Protein AF-A0A9Q1F7G5-F1 (afdb_monomer_lite)

Sequence (170 aa):
MLFSTINRLLCPIDAPQPTDALNLSSKFLDFFLAKVDSIYQQLLQPASPPLHIHITHRMCLPSFSPVDASRVVELVTKAKASTCPLDSMPTTLYLSDLLHPYTPSRNLRSSDTGLLSIPHTSLRTFGDRAFSAAAPTLWNSLPAEIRNAASLDTFKKALKTYLLTMAYGL

pLDDT: mean 75.71, std 13.25, range [50.5, 94.56]

Structure (mmCIF, N/CA/C/O backbone):
data_AF-A0A9Q1F7G5-F1
#
_entry.id   AF-A0A9Q1F7G5-F1
#
loop_
_atom_site.group_PDB
_atom_site.id
_atom_site.type_symbol
_atom_site.label_atom_id
_atom_site.label_alt_id
_atom_site.label_comp_id
_atom_site.label_asym_id
_atom_site.label_entity_id
_atom_site.label_seq_id
_atom_site.pdbx_PDB_ins_code
_atom_site.Cartn_x
_atom_site.Cartn_y
_atom_site.Cartn_z
_atom_site.occupancy
_atom_site.B_iso_or_equiv
_atom_site.auth_seq_id
_atom_site.auth_comp_id
_atom_site.auth_asym_id
_atom_site.auth_atom_id
_atom_site.pdbx_PDB_model_num
ATOM 1 N N . MET A 1 1 ? 15.118 14.247 29.892 1.00 55.59 1 MET A N 1
ATOM 2 C CA . MET A 1 1 ? 15.148 14.459 28.427 1.00 55.59 1 MET A CA 1
ATOM 3 C C . MET A 1 1 ? 13.890 13.921 27.734 1.00 55.59 1 MET A C 1
ATOM 5 O O . MET A 1 1 ? 13.218 14.698 27.071 1.00 55.59 1 MET A O 1
ATOM 9 N N . LEU A 1 2 ? 13.509 12.643 27.898 1.00 58.31 2 LEU A N 1
ATOM 10 C CA . LEU A 1 2 ? 12.331 12.076 27.206 1.00 58.31 2 LEU A CA 1
ATOM 11 C C . LEU A 1 2 ? 10.985 12.546 27.797 1.00 58.31 2 LEU A C 1
ATOM 13 O O . LEU A 1 2 ? 10.125 13.033 27.071 1.00 58.31 2 LEU A O 1
ATOM 17 N N . PHE A 1 3 ? 10.837 12.500 29.124 1.00 59.78 3 PHE A N 1
ATOM 18 C CA . PHE A 1 3 ? 9.593 12.910 29.791 1.00 59.78 3 PHE A CA 1
ATOM 19 C C . PHE A 1 3 ? 9.295 14.413 29.677 1.00 59.78 3 PHE A C 1
ATOM 21 O O . PHE A 1 3 ? 8.138 14.787 29.529 1.00 59.78 3 PHE A O 1
ATOM 28 N N . SER A 1 4 ? 10.317 15.279 29.643 1.00 53.44 4 SER A N 1
ATOM 29 C CA . SER A 1 4 ? 10.114 16.717 29.395 1.00 53.44 4 SER A CA 1
ATOM 30 C C . SER A 1 4 ? 9.623 16.998 27.974 1.00 53.44 4 SER A C 1
ATOM 32 O O . SER A 1 4 ? 8.877 17.944 27.757 1.00 53.44 4 SER A O 1
ATOM 34 N N . THR A 1 5 ? 10.016 16.161 27.011 1.00 68.25 5 THR A N 1
ATOM 35 C CA . THR A 1 5 ? 9.592 16.273 25.609 1.00 68.25 5 THR A CA 1
ATOM 36 C C . THR A 1 5 ? 8.135 15.846 25.445 1.00 68.25 5 THR A C 1
ATOM 38 O O . THR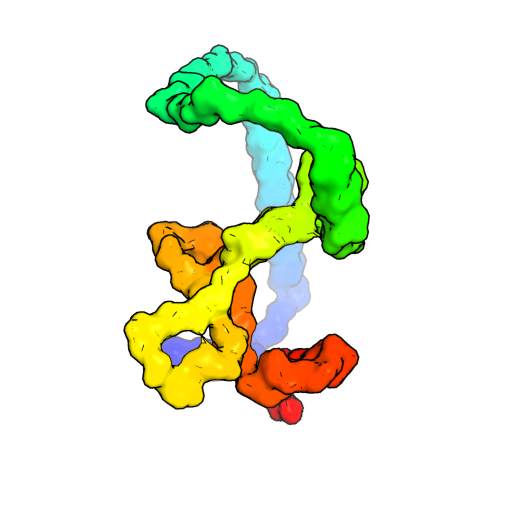 A 1 5 ? 7.367 16.538 24.787 1.00 68.25 5 THR A O 1
ATOM 41 N N . ILE A 1 6 ? 7.734 14.755 26.106 1.00 73.19 6 ILE A N 1
ATOM 42 C CA . ILE A 1 6 ? 6.345 14.272 26.114 1.00 73.19 6 ILE A CA 1
ATOM 43 C C . ILE A 1 6 ? 5.420 15.294 26.793 1.00 73.19 6 ILE A C 1
ATOM 45 O O . ILE A 1 6 ? 4.364 15.613 26.254 1.00 73.19 6 ILE A O 1
ATOM 49 N N . ASN A 1 7 ? 5.850 15.892 27.910 1.00 63.97 7 ASN A N 1
ATOM 50 C CA . ASN A 1 7 ? 5.058 16.916 28.598 1.00 63.97 7 ASN A CA 1
ATOM 51 C C . ASN A 1 7 ? 4.875 18.193 27.747 1.00 63.97 7 ASN A C 1
ATOM 53 O O . ASN A 1 7 ? 3.828 18.827 27.807 1.00 63.97 7 ASN A O 1
ATOM 57 N N . ARG A 1 8 ? 5.854 18.530 26.890 1.00 58.81 8 ARG A N 1
ATOM 58 C CA . ARG A 1 8 ? 5.787 19.661 25.941 1.00 58.81 8 ARG A CA 1
ATOM 59 C C . ARG A 1 8 ? 4.850 19.418 24.751 1.00 58.81 8 ARG A C 1
ATOM 61 O O . ARG A 1 8 ? 4.444 20.370 24.095 1.00 58.81 8 ARG A O 1
ATOM 68 N N . LEU A 1 9 ? 4.570 18.155 24.426 1.00 62.03 9 LEU A N 1
ATOM 69 C CA . LEU A 1 9 ? 3.654 17.774 23.344 1.00 62.03 9 LEU A CA 1
ATOM 70 C C . LEU A 1 9 ? 2.211 17.645 23.839 1.00 62.03 9 LEU A C 1
ATOM 72 O O . LEU A 1 9 ? 1.286 17.943 23.092 1.00 62.03 9 LEU A O 1
ATOM 76 N N . LEU A 1 10 ? 2.031 17.204 25.086 1.00 70.06 10 LEU A N 1
ATOM 77 C CA . LEU A 1 10 ? 0.714 17.020 25.699 1.00 70.06 10 LEU A CA 1
ATOM 78 C C . LEU A 1 10 ? 0.141 18.325 26.276 1.00 70.06 10 LEU A C 1
ATOM 80 O O . LEU A 1 10 ? -1.075 18.488 26.293 1.00 70.06 10 LEU A O 1
ATOM 84 N N . CYS A 1 11 ? 0.997 19.268 26.684 1.00 59.00 11 CYS A N 1
ATOM 85 C CA . CYS A 1 11 ? 0.614 20.625 27.078 1.00 59.00 11 CYS A CA 1
ATOM 86 C C . CYS A 1 11 ? 1.320 21.634 26.156 1.00 59.00 11 CYS A C 1
ATOM 88 O O . CYS A 1 11 ? 2.531 21.826 26.308 1.00 59.00 11 CYS A O 1
ATOM 90 N N . PRO A 1 12 ? 0.618 22.287 25.209 1.00 54.00 12 PRO A N 1
ATOM 91 C CA . PRO A 1 12 ? 1.226 23.318 24.379 1.00 54.00 12 PRO A CA 1
ATOM 92 C C . PRO A 1 12 ? 1.641 24.486 25.278 1.00 54.00 12 PRO A C 1
ATOM 94 O O . PRO A 1 12 ? 0.792 25.180 25.832 1.00 54.00 12 PRO A O 1
ATOM 97 N N . ILE A 1 13 ? 2.948 24.677 25.451 1.00 60.53 13 ILE A N 1
ATOM 98 C CA . ILE A 1 13 ? 3.491 25.916 26.008 1.00 60.53 13 ILE A CA 1
ATOM 99 C C . ILE A 1 13 ? 3.269 26.977 24.937 1.00 60.53 13 ILE A C 1
ATOM 101 O O . ILE A 1 13 ? 3.876 26.875 23.874 1.00 60.53 13 ILE A O 1
ATOM 105 N N . ASP A 1 14 ? 2.361 27.904 25.241 1.00 58.59 14 ASP A N 1
ATOM 106 C CA . ASP A 1 14 ? 2.021 29.133 24.528 1.00 58.59 14 ASP A CA 1
ATOM 107 C C . ASP A 1 14 ? 1.853 28.986 23.008 1.00 58.59 14 ASP A C 1
ATOM 109 O O . ASP A 1 14 ? 2.806 28.828 22.244 1.00 58.59 14 ASP A O 1
ATOM 113 N N . ALA A 1 15 ? 0.607 29.109 22.537 1.00 57.53 15 ALA A N 1
ATOM 114 C CA . ALA A 1 15 ? 0.375 29.405 21.128 1.00 57.53 15 ALA A CA 1
ATOM 115 C C . ALA A 1 15 ? 1.253 30.616 20.748 1.00 57.53 15 ALA A C 1
ATOM 117 O O . ALA A 1 15 ? 1.208 31.615 21.476 1.00 57.53 15 ALA A O 1
ATOM 118 N N . PRO A 1 16 ? 2.067 30.537 19.674 1.00 54.94 16 PRO A N 1
ATOM 119 C CA . PRO A 1 16 ? 2.942 31.635 19.288 1.00 54.94 16 PRO A CA 1
ATOM 120 C C . PRO A 1 16 ? 2.109 32.909 19.198 1.00 54.94 16 PRO A C 1
ATOM 122 O O . PRO A 1 16 ? 1.086 32.942 18.506 1.00 54.94 16 PRO A O 1
ATOM 125 N N . GLN A 1 17 ? 2.513 33.932 19.953 1.00 56.47 17 GLN A N 1
ATOM 126 C CA . GLN A 1 17 ? 1.844 35.226 19.918 1.00 56.47 17 GLN A CA 1
ATOM 127 C C . GLN A 1 17 ? 1.846 35.732 18.462 1.00 56.47 17 GLN A C 1
ATOM 129 O O . GLN A 1 17 ? 2.777 35.420 17.715 1.00 56.47 17 GLN A O 1
ATOM 134 N N . PRO A 1 18 ? 0.837 36.505 18.018 1.00 56.66 18 PRO A N 1
ATOM 135 C CA . PRO A 1 18 ? 0.646 36.895 16.611 1.00 56.66 18 PRO A CA 1
ATOM 136 C C . PRO A 1 18 ? 1.883 37.495 15.911 1.00 56.66 18 PRO A C 1
ATOM 138 O O . PRO A 1 18 ? 1.989 37.466 14.686 1.00 56.66 18 PRO A O 1
ATOM 141 N N . THR A 1 19 ? 2.841 38.005 16.684 1.00 56.41 19 THR A N 1
ATOM 142 C CA . THR A 1 19 ? 4.158 38.484 16.249 1.00 56.41 19 THR A CA 1
ATOM 143 C C . THR A 1 19 ? 5.070 37.401 15.651 1.00 56.41 19 THR A C 1
ATOM 145 O O . THR A 1 19 ? 5.817 37.691 14.715 1.00 56.41 19 THR A O 1
ATOM 148 N N . ASP A 1 20 ? 4.997 36.153 16.116 1.00 61.25 20 ASP A N 1
ATOM 149 C CA . ASP A 1 20 ? 5.873 35.059 15.664 1.00 61.25 20 ASP A CA 1
ATOM 150 C C . ASP A 1 20 ? 5.431 34.466 14.319 1.00 61.25 20 ASP A C 1
ATOM 152 O O . ASP A 1 20 ? 6.263 34.048 13.508 1.00 61.25 20 ASP A O 1
ATOM 156 N N . ALA A 1 21 ? 4.124 34.477 14.039 1.00 61.16 21 ALA A N 1
ATOM 157 C CA . ALA A 1 21 ? 3.569 34.008 12.770 1.00 61.16 21 ALA A CA 1
ATOM 158 C C . ALA A 1 21 ? 4.011 34.894 11.594 1.00 61.16 21 ALA A C 1
ATOM 160 O O . ALA A 1 21 ? 4.356 34.379 10.528 1.00 61.16 21 ALA A O 1
ATOM 161 N N . LEU A 1 22 ? 4.074 36.216 11.805 1.00 64.62 22 LEU A N 1
ATOM 162 C CA . LEU A 1 22 ? 4.565 37.153 10.796 1.00 64.62 22 LEU A CA 1
ATOM 163 C C . LEU A 1 22 ? 6.054 36.905 10.508 1.00 64.62 22 LEU A C 1
ATOM 165 O O . LEU A 1 22 ? 6.440 36.779 9.350 1.00 64.62 22 LEU A O 1
ATOM 169 N N . ASN A 1 23 ? 6.869 36.720 11.553 1.00 75.38 23 ASN A N 1
ATOM 170 C CA . ASN A 1 23 ? 8.298 36.417 11.426 1.00 75.38 23 ASN A CA 1
ATOM 171 C C . ASN 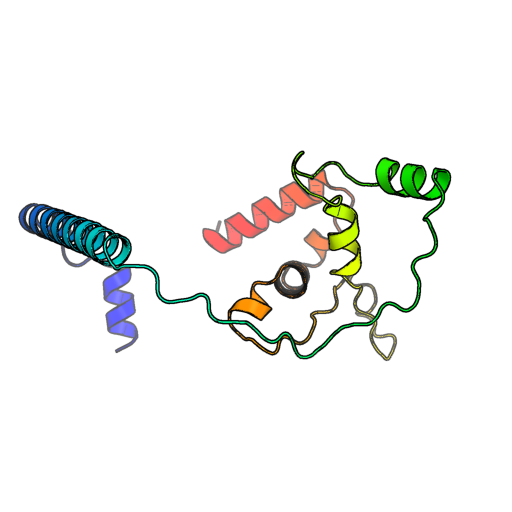A 1 23 ? 8.552 35.096 10.676 1.00 75.38 23 ASN A C 1
ATOM 173 O O . ASN A 1 23 ? 9.445 35.020 9.830 1.00 75.38 23 ASN A O 1
ATOM 177 N N . LEU A 1 24 ? 7.743 34.066 10.947 1.00 74.69 24 LEU A N 1
ATOM 178 C CA . LEU A 1 24 ? 7.816 32.787 10.244 1.00 74.69 24 LEU A CA 1
ATOM 179 C C . LEU A 1 24 ? 7.410 32.924 8.771 1.00 74.69 24 LEU A C 1
ATOM 181 O O . LEU A 1 24 ? 8.077 32.365 7.901 1.00 74.69 24 LEU A O 1
ATOM 185 N N . SER A 1 25 ? 6.356 33.695 8.488 1.00 78.12 25 SER A N 1
ATOM 186 C CA . SER A 1 25 ? 5.901 33.954 7.119 1.00 78.12 25 SER A CA 1
ATOM 187 C C . SER A 1 25 ? 6.946 34.713 6.294 1.00 78.12 25 SER A C 1
ATOM 189 O O . SER A 1 25 ? 7.219 34.326 5.159 1.00 78.12 25 SER A O 1
ATOM 191 N N . SER A 1 26 ? 7.608 35.715 6.885 1.00 82.38 26 SER A N 1
ATOM 192 C CA . SER A 1 26 ? 8.690 36.459 6.236 1.00 82.38 26 SER A CA 1
ATOM 193 C C . SER A 1 26 ? 9.899 35.564 5.969 1.00 82.38 26 SER A C 1
ATOM 195 O O . SER A 1 26 ? 10.383 35.522 4.846 1.00 82.38 26 SER A O 1
ATOM 197 N N . LYS A 1 27 ? 10.319 34.744 6.942 1.00 86.94 27 LYS A N 1
ATOM 198 C CA . LYS A 1 27 ? 11.419 33.780 6.751 1.00 86.94 27 LYS A CA 1
ATOM 199 C C . LYS A 1 27 ? 11.131 32.753 5.657 1.00 86.94 27 LYS A C 1
ATOM 201 O O . LYS A 1 27 ? 12.038 32.369 4.921 1.00 86.94 27 LYS A O 1
ATOM 206 N N . PHE A 1 28 ? 9.887 32.284 5.562 1.00 87.25 28 PHE A N 1
ATOM 207 C CA . PHE A 1 28 ? 9.479 31.374 4.496 1.00 87.25 28 PHE A CA 1
ATOM 208 C C . PHE A 1 28 ? 9.546 32.054 3.124 1.00 87.25 28 PHE A C 1
ATOM 210 O O . PHE A 1 28 ? 10.063 31.461 2.176 1.00 87.25 28 PHE A O 1
ATOM 217 N N . LEU A 1 29 ? 9.067 33.298 3.032 1.00 89.06 29 LEU A N 1
ATOM 218 C CA . LEU A 1 29 ? 9.126 34.089 1.807 1.00 89.06 29 LEU A CA 1
ATOM 219 C C . LEU A 1 29 ? 10.576 34.339 1.371 1.00 89.06 29 LEU A C 1
ATOM 221 O O . LEU A 1 29 ? 10.907 34.078 0.217 1.00 89.06 29 LEU A O 1
ATOM 225 N N . ASP A 1 30 ? 11.450 34.744 2.293 1.00 90.94 30 ASP A N 1
ATOM 226 C CA . ASP A 1 30 ? 12.868 34.991 2.014 1.00 90.94 30 ASP A CA 1
ATOM 227 C C . ASP A 1 30 ? 13.580 33.724 1.524 1.00 90.94 30 ASP A C 1
ATOM 229 O O . ASP A 1 30 ? 14.319 33.753 0.539 1.00 90.94 30 ASP A O 1
ATOM 233 N N . PHE A 1 31 ? 13.313 32.579 2.163 1.00 93.75 31 PHE A N 1
ATOM 234 C CA . PHE A 1 31 ? 13.841 31.289 1.719 1.00 93.75 31 PHE A CA 1
ATOM 235 C C . PHE A 1 31 ? 13.365 30.935 0.306 1.00 93.75 31 PHE A C 1
ATOM 237 O O . PHE A 1 31 ? 14.145 30.443 -0.514 1.00 93.75 31 PHE A O 1
ATOM 244 N N . PHE A 1 32 ? 12.083 31.168 0.017 1.00 93.62 32 PHE A N 1
ATOM 245 C CA . PHE A 1 32 ? 11.507 30.868 -1.285 1.00 93.62 32 PHE A CA 1
ATOM 246 C C . PHE A 1 32 ? 12.122 31.741 -2.383 1.00 93.62 32 PHE A C 1
ATOM 248 O O . PHE A 1 32 ? 12.556 31.207 -3.403 1.00 93.62 32 PHE A O 1
ATOM 255 N N . LEU A 1 33 ? 12.233 33.051 -2.150 1.00 91.62 33 LEU A N 1
ATOM 256 C CA . LEU A 1 33 ? 12.847 33.994 -3.087 1.00 91.62 33 LEU A CA 1
ATOM 257 C C . LEU A 1 33 ? 14.319 33.651 -3.347 1.00 91.62 33 LEU A C 1
ATOM 259 O O . LEU A 1 33 ? 14.712 33.492 -4.500 1.00 91.62 33 LEU A O 1
ATOM 263 N N . ALA A 1 34 ? 15.100 33.399 -2.292 1.00 92.94 34 ALA A N 1
ATOM 264 C CA . ALA A 1 34 ? 16.502 33.000 -2.427 1.00 92.94 34 ALA A CA 1
ATOM 265 C C . ALA A 1 34 ? 16.672 31.705 -3.241 1.00 92.94 34 ALA A C 1
ATOM 267 O O . ALA A 1 34 ? 17.630 31.547 -4.002 1.00 92.94 34 ALA A O 1
ATOM 268 N N . LYS A 1 35 ? 15.733 30.762 -3.108 1.00 91.56 35 LYS A N 1
ATOM 269 C CA . LYS A 1 35 ? 15.762 29.507 -3.862 1.00 91.56 35 LYS A CA 1
ATOM 270 C C . LYS A 1 35 ? 15.398 29.701 -5.333 1.00 91.56 35 LYS A C 1
ATOM 272 O O . LYS A 1 35 ? 16.023 29.072 -6.185 1.00 91.56 35 LYS A O 1
ATOM 277 N N . VAL A 1 36 ? 14.422 30.560 -5.633 1.00 93.38 36 VAL A N 1
ATOM 278 C CA . VAL A 1 36 ? 14.069 30.932 -7.013 1.00 93.38 36 VAL A CA 1
ATOM 279 C C . VAL A 1 36 ? 15.262 31.591 -7.703 1.00 93.38 36 VAL A C 1
ATOM 281 O O . VAL A 1 36 ? 15.639 31.160 -8.793 1.00 93.38 36 VAL A O 1
ATOM 284 N N . ASP A 1 37 ? 15.921 32.539 -7.036 1.00 92.94 37 ASP A N 1
ATOM 285 C CA . ASP A 1 37 ? 17.118 33.196 -7.566 1.00 92.94 37 ASP A CA 1
ATOM 286 C C . ASP A 1 37 ? 18.261 32.203 -7.787 1.00 92.94 37 ASP A C 1
ATOM 288 O O . ASP A 1 37 ? 18.909 32.218 -8.833 1.00 92.94 37 ASP A O 1
ATOM 292 N N . SER A 1 38 ? 18.480 31.275 -6.851 1.00 92.06 38 SER A N 1
ATOM 293 C CA . SER A 1 38 ? 19.502 30.236 -6.999 1.00 92.06 38 SER A CA 1
ATOM 294 C C . SER A 1 38 ? 19.258 29.338 -8.217 1.00 92.06 38 SER A C 1
ATOM 296 O O . SER A 1 38 ? 20.216 28.996 -8.912 1.00 92.06 38 SER A O 1
ATOM 298 N N . ILE A 1 39 ? 18.002 28.971 -8.493 1.00 90.31 39 ILE A N 1
ATOM 299 C CA . ILE A 1 39 ? 17.640 28.182 -9.678 1.00 90.31 39 ILE A CA 1
ATOM 300 C C . ILE A 1 39 ? 17.867 29.009 -10.946 1.00 90.31 39 ILE A C 1
ATOM 302 O O . ILE A 1 39 ? 18.451 28.506 -11.904 1.00 90.31 39 ILE A O 1
ATOM 306 N N . TYR A 1 40 ? 17.467 30.283 -10.947 1.00 90.00 40 TYR A N 1
ATOM 307 C CA . TYR A 1 40 ? 17.673 31.172 -12.090 1.00 90.00 40 TYR A CA 1
ATOM 308 C C . TYR A 1 40 ? 19.165 31.317 -12.427 1.00 90.00 40 TYR A C 1
ATOM 310 O O . TYR A 1 40 ? 19.562 31.165 -13.580 1.00 90.00 40 TYR A O 1
ATOM 318 N N . GLN A 1 41 ? 20.014 31.495 -11.410 1.00 88.69 41 GLN A N 1
ATOM 319 C CA . GLN A 1 41 ? 21.469 31.556 -11.576 1.00 88.69 41 GLN A CA 1
ATOM 320 C C . GLN A 1 41 ? 22.078 30.236 -12.068 1.00 88.69 41 GLN A C 1
ATOM 322 O O . GLN A 1 41 ? 23.042 30.260 -12.828 1.00 88.69 41 GLN A O 1
ATOM 327 N N . GLN A 1 42 ? 21.528 29.082 -11.678 1.00 85.38 42 GLN A N 1
ATOM 328 C CA . GLN A 1 42 ? 21.972 27.781 -12.195 1.00 85.38 42 GLN A CA 1
ATOM 329 C C . GLN A 1 42 ? 21.604 27.576 -13.666 1.00 85.38 42 GLN A C 1
ATOM 331 O O . GLN A 1 42 ? 22.391 27.002 -14.413 1.00 85.38 42 GLN A O 1
ATOM 336 N N . LEU A 1 43 ? 20.435 28.053 -14.093 1.00 82.31 43 LEU A N 1
ATOM 337 C CA . LEU A 1 43 ? 19.963 27.911 -15.473 1.00 82.31 43 LEU A CA 1
ATOM 338 C C . LEU A 1 43 ? 20.660 28.865 -16.453 1.00 82.31 43 LEU A C 1
ATOM 340 O O . LEU A 1 43 ? 20.709 28.581 -17.646 1.00 82.31 43 LEU A O 1
ATOM 344 N N . LEU A 1 44 ? 21.209 29.978 -15.959 1.00 83.38 44 LEU A N 1
ATOM 345 C CA . LEU A 1 44 ? 22.006 30.919 -16.752 1.00 83.38 44 LEU A CA 1
ATOM 346 C C . LEU A 1 44 ? 23.438 30.431 -17.021 1.00 83.38 44 LEU A C 1
ATOM 348 O O . LEU A 1 44 ? 24.143 31.039 -17.830 1.00 83.38 44 LEU A O 1
ATOM 352 N N . GLN A 1 45 ? 23.892 29.362 -16.359 1.00 76.19 45 GLN A N 1
ATOM 353 C CA . GLN A 1 45 ? 25.217 28.809 -16.623 1.00 76.19 45 GLN A CA 1
ATOM 354 C C . GLN A 1 45 ? 25.235 28.134 -18.003 1.00 76.19 45 GLN A C 1
ATOM 356 O O . GLN A 1 45 ? 24.344 27.336 -18.306 1.00 76.19 45 GLN A O 1
ATOM 361 N N . PRO A 1 46 ? 26.242 28.410 -18.852 1.00 69.44 46 PRO A N 1
ATOM 362 C CA . PRO A 1 46 ? 26.396 27.698 -20.112 1.00 69.44 46 PRO A CA 1
ATOM 363 C C . PRO A 1 46 ? 26.587 26.206 -19.821 1.00 69.44 46 PRO A C 1
ATOM 365 O O . PRO A 1 46 ? 27.421 25.832 -18.995 1.00 69.44 46 PRO A O 1
ATOM 368 N N . ALA A 1 47 ? 25.784 25.366 -20.479 1.00 65.19 47 ALA A N 1
ATOM 369 C CA . ALA A 1 47 ? 25.785 23.924 -20.275 1.00 65.19 47 ALA A CA 1
ATOM 370 C C . ALA A 1 47 ? 27.209 23.360 -20.396 1.00 65.19 47 ALA A C 1
ATOM 372 O O . ALA A 1 47 ? 27.876 23.533 -21.420 1.00 65.19 47 ALA A O 1
ATOM 373 N N . SER A 1 48 ? 27.676 22.674 -19.353 1.00 65.19 48 SER A N 1
ATOM 374 C CA . SER A 1 48 ? 28.871 21.845 -19.454 1.00 65.19 48 SER A CA 1
ATOM 375 C C . SER A 1 48 ? 28.655 20.773 -20.536 1.00 65.19 48 SER A C 1
ATOM 377 O O . SER A 1 48 ? 27.525 20.311 -20.729 1.00 65.19 48 SER A O 1
ATOM 379 N N . PRO A 1 49 ? 29.708 20.381 -21.279 1.00 67.81 49 PRO A N 1
ATOM 380 C CA . PRO A 1 49 ? 29.586 19.350 -22.302 1.00 67.81 49 PRO A CA 1
ATOM 381 C C . PRO A 1 49 ? 29.005 18.067 -21.683 1.00 67.81 49 PRO A C 1
ATOM 383 O O . PRO A 1 49 ? 29.363 17.723 -20.551 1.00 67.81 49 PRO A O 1
ATOM 386 N N . PRO A 1 50 ? 28.097 17.365 -22.386 1.00 61.34 50 PRO A N 1
ATOM 387 C CA . PRO A 1 50 ? 27.370 16.237 -21.822 1.00 61.34 50 PRO A CA 1
ATOM 388 C C . PRO A 1 50 ? 28.338 15.162 -21.323 1.00 61.34 50 PRO A C 1
ATOM 390 O O . PRO A 1 50 ? 29.189 14.672 -22.066 1.00 61.34 50 PRO A O 1
ATOM 393 N N . LEU A 1 51 ? 28.197 14.789 -20.048 1.00 58.03 51 LEU A N 1
ATOM 394 C CA . LEU A 1 51 ? 28.922 13.667 -19.464 1.00 58.03 51 LEU A CA 1
ATOM 395 C C . LEU A 1 51 ? 28.508 12.383 -20.191 1.00 58.03 51 LEU A C 1
ATOM 397 O O . LEU A 1 51 ? 27.356 11.952 -20.124 1.00 58.03 51 LEU A O 1
ATOM 401 N N . HIS A 1 52 ? 29.461 11.771 -20.889 1.00 57.19 52 HIS A N 1
ATOM 402 C CA . HIS A 1 52 ? 29.273 10.507 -21.587 1.00 57.19 52 HIS A CA 1
ATOM 403 C C . HIS A 1 52 ? 29.166 9.377 -20.547 1.00 57.19 52 HIS A C 1
ATOM 405 O O . HIS A 1 52 ? 30.168 8.881 -20.036 1.00 57.19 52 HIS A O 1
ATOM 411 N N . ILE A 1 53 ? 27.943 8.988 -20.183 1.00 56.47 53 ILE A N 1
ATOM 412 C CA . ILE A 1 53 ? 27.702 7.887 -19.241 1.00 56.47 53 ILE A CA 1
ATOM 413 C C . ILE A 1 53 ? 28.035 6.566 -19.949 1.00 56.47 53 ILE A C 1
ATOM 415 O O . ILE A 1 53 ? 27.305 6.118 -20.832 1.00 56.47 53 ILE A O 1
ATOM 419 N N . HIS A 1 54 ? 29.140 5.925 -19.567 1.00 55.28 54 HIS A N 1
ATOM 420 C CA . HIS A 1 54 ? 29.466 4.566 -19.998 1.00 55.28 54 HIS A CA 1
ATOM 421 C C . HIS A 1 54 ? 28.660 3.561 -19.160 1.00 55.28 54 HIS A C 1
ATOM 423 O O . HIS A 1 54 ? 29.017 3.246 -18.028 1.00 55.28 54 HIS A O 1
ATOM 429 N N . ILE A 1 55 ? 27.550 3.061 -19.707 1.00 55.91 55 ILE A N 1
ATOM 430 C CA . ILE A 1 55 ? 26.764 1.983 -19.088 1.00 55.91 55 ILE A CA 1
ATOM 431 C C . ILE A 1 55 ? 27.545 0.668 -19.250 1.00 55.91 55 ILE A C 1
ATOM 433 O O . ILE A 1 55 ? 27.648 0.135 -20.353 1.00 55.91 55 ILE A O 1
ATOM 437 N N . THR A 1 56 ? 28.110 0.144 -18.160 1.00 54.09 56 THR A N 1
ATOM 438 C CA . THR A 1 56 ? 29.015 -1.024 -18.156 1.00 54.09 56 THR A CA 1
ATOM 439 C C . THR A 1 56 ? 28.352 -2.376 -17.872 1.00 54.09 56 THR A C 1
ATOM 441 O O . THR A 1 56 ? 29.054 -3.352 -17.631 1.00 54.09 56 THR A O 1
ATOM 444 N N . HIS A 1 57 ? 27.027 -2.516 -17.962 1.00 54.97 57 HIS A N 1
ATOM 445 C CA . HIS A 1 57 ? 26.410 -3.846 -17.874 1.00 54.97 57 HIS A CA 1
ATOM 446 C C . HIS A 1 57 ? 25.188 -3.975 -18.788 1.00 54.97 57 HIS A C 1
ATOM 448 O O . HIS A 1 57 ? 24.060 -3.652 -18.418 1.00 54.97 57 HIS A O 1
ATOM 454 N N . ARG A 1 58 ? 25.414 -4.459 -20.015 1.00 51.69 58 ARG A N 1
ATOM 455 C CA . ARG A 1 58 ? 24.331 -4.927 -20.885 1.00 51.69 58 ARG A CA 1
ATOM 456 C C . ARG A 1 58 ? 23.794 -6.233 -20.305 1.00 51.69 58 ARG A C 1
ATOM 458 O O . ARG A 1 58 ? 24.439 -7.269 -20.429 1.00 51.69 58 ARG A O 1
ATOM 465 N N . MET A 1 59 ? 22.597 -6.207 -19.727 1.00 50.50 59 MET A N 1
ATOM 466 C CA . MET A 1 59 ? 21.786 -7.422 -19.684 1.00 50.50 59 MET A CA 1
ATOM 467 C C . MET A 1 59 ? 21.437 -7.780 -21.127 1.00 50.50 59 MET A C 1
ATOM 469 O O . MET A 1 59 ? 20.654 -7.095 -21.781 1.00 50.50 59 MET A O 1
ATOM 473 N N . CYS A 1 60 ? 22.116 -8.791 -21.660 1.00 53.28 60 CYS A N 1
ATOM 474 C CA . CYS A 1 60 ? 21.885 -9.269 -23.011 1.00 53.28 60 CYS A CA 1
ATOM 475 C C . CYS A 1 60 ? 20.753 -10.293 -22.943 1.00 53.28 60 CYS A C 1
ATOM 477 O O . CYS A 1 60 ? 20.957 -11.406 -22.469 1.00 53.28 60 CYS A O 1
ATOM 479 N N . LEU A 1 61 ? 19.554 -9.897 -23.368 1.00 60.69 61 LEU A N 1
ATOM 480 C CA . LEU A 1 61 ? 18.457 -10.821 -23.639 1.00 60.69 61 LEU A CA 1
ATOM 481 C C . LEU A 1 61 ? 18.728 -11.387 -25.041 1.00 60.69 61 LEU A C 1
ATOM 483 O O . LEU A 1 61 ? 18.581 -10.650 -26.016 1.00 60.69 61 LEU A O 1
ATOM 487 N N . PRO A 1 62 ? 19.223 -12.635 -25.159 1.00 73.62 62 PRO A N 1
ATOM 488 C CA . PRO A 1 62 ? 19.834 -13.125 -26.397 1.00 73.62 62 PRO A CA 1
ATOM 489 C C . PRO A 1 62 ? 18.824 -13.275 -27.539 1.00 73.62 62 PRO A C 1
ATOM 491 O O . PRO A 1 62 ? 19.208 -13.252 -28.705 1.00 73.62 62 PRO A O 1
ATOM 494 N N . SER A 1 63 ? 17.535 -13.386 -27.221 1.00 73.81 63 SER A N 1
ATOM 495 C CA . SER A 1 63 ? 16.459 -13.340 -28.202 1.00 73.81 63 SER A CA 1
ATOM 496 C C . SER A 1 63 ? 15.142 -12.977 -27.535 1.00 73.81 63 SER A C 1
ATOM 498 O O . SER A 1 63 ? 14.828 -13.499 -26.465 1.00 73.81 63 SER A O 1
ATOM 500 N N . PHE A 1 64 ? 14.343 -12.168 -28.216 1.00 64.62 64 PHE A N 1
ATOM 501 C CA . PHE A 1 64 ? 12.918 -12.050 -27.949 1.00 64.62 64 PHE A CA 1
ATOM 502 C C . PHE A 1 64 ? 12.188 -12.802 -29.054 1.00 64.62 64 PHE A C 1
ATOM 504 O O . PHE A 1 64 ? 12.373 -12.492 -30.232 1.00 64.62 64 PHE A O 1
ATOM 511 N N . SER A 1 65 ? 11.379 -13.795 -28.698 1.00 78.62 65 SER A N 1
ATOM 512 C CA . SER A 1 65 ? 10.384 -14.298 -29.635 1.00 78.62 65 SER A CA 1
ATOM 513 C C . SER A 1 65 ? 9.220 -13.302 -29.685 1.00 78.62 65 SER A C 1
ATOM 515 O O . SER A 1 65 ? 8.833 -12.768 -28.639 1.00 78.62 65 SER A O 1
ATOM 517 N N . PRO A 1 66 ? 8.654 -13.019 -30.870 1.00 77.75 66 PRO A N 1
ATOM 518 C CA . PRO A 1 66 ? 7.417 -12.259 -30.963 1.00 77.75 66 PRO A CA 1
ATOM 519 C C . PRO A 1 66 ? 6.353 -12.944 -30.104 1.00 77.75 66 PRO A C 1
ATOM 521 O O . PRO A 1 66 ? 6.080 -14.133 -30.279 1.00 77.75 66 PRO A O 1
ATOM 524 N N . VAL A 1 67 ? 5.785 -12.214 -29.146 1.00 78.12 67 VAL A N 1
ATOM 525 C CA . VAL A 1 67 ? 4.648 -12.724 -28.379 1.00 78.12 67 VAL A CA 1
ATOM 526 C C . VAL A 1 67 ? 3.467 -12.835 -29.339 1.00 78.12 67 VAL A C 1
ATOM 528 O O . VAL A 1 67 ? 3.151 -11.880 -30.048 1.00 78.12 67 VAL A O 1
ATOM 531 N N . ASP A 1 68 ? 2.832 -14.005 -29.372 1.00 86.88 68 ASP A N 1
ATOM 532 C CA . ASP A 1 68 ? 1.681 -14.242 -30.236 1.00 86.88 68 ASP A CA 1
ATOM 533 C C . ASP A 1 68 ? 0.508 -13.317 -29.873 1.00 86.88 68 ASP A C 1
ATOM 535 O O . ASP A 1 68 ? 0.239 -13.059 -28.694 1.00 86.88 68 ASP A O 1
ATOM 539 N N . ALA A 1 69 ? -0.217 -12.834 -30.884 1.00 77.75 69 ALA A N 1
ATOM 540 C CA . ALA A 1 69 ? -1.311 -11.887 -30.690 1.00 77.75 69 ALA A CA 1
ATOM 541 C C . ALA A 1 69 ? -2.404 -12.448 -29.766 1.00 77.75 69 ALA A C 1
ATOM 543 O O . ALA A 1 69 ? -2.939 -11.711 -28.936 1.00 77.75 69 ALA A O 1
ATOM 544 N N . SER A 1 70 ? -2.691 -13.754 -29.835 1.00 79.00 70 SER A N 1
ATOM 545 C CA . SER A 1 70 ? -3.676 -14.393 -28.954 1.00 79.00 70 SER A CA 1
ATOM 546 C C . SER A 1 70 ? -3.235 -14.357 -27.491 1.00 79.00 70 SER A C 1
ATOM 548 O O . SER A 1 70 ? -4.045 -14.117 -26.595 1.00 79.00 70 SER A O 1
ATOM 550 N N . ARG A 1 71 ? -1.927 -14.493 -27.252 1.00 76.62 71 ARG A N 1
ATOM 551 C CA . ARG A 1 71 ? -1.342 -14.445 -25.916 1.00 76.62 71 ARG A CA 1
ATOM 552 C C . ARG A 1 71 ? -1.340 -13.030 -25.348 1.00 76.62 71 ARG A C 1
ATOM 554 O O . ARG A 1 71 ? -1.637 -12.862 -24.169 1.00 76.62 71 ARG A O 1
ATOM 561 N N . VAL A 1 72 ? -1.066 -12.014 -26.170 1.00 76.06 72 VAL A N 1
ATOM 562 C CA . VAL A 1 72 ? -1.183 -10.604 -25.754 1.00 76.06 72 VAL A CA 1
ATOM 563 C C . VAL A 1 72 ? -2.629 -10.271 -25.385 1.00 76.06 72 VAL A C 1
ATOM 565 O O . VAL A 1 72 ? -2.873 -9.693 -24.328 1.00 76.06 72 VAL A O 1
ATOM 568 N N . VAL A 1 73 ? -3.595 -10.679 -26.211 1.00 75.81 73 VAL A N 1
ATOM 569 C CA . VAL A 1 73 ? -5.025 -10.426 -25.970 1.00 75.81 73 VAL A CA 1
ATOM 570 C C . VAL A 1 73 ? -5.500 -11.105 -24.687 1.00 75.81 73 VAL A C 1
ATOM 572 O O . VAL A 1 73 ? -6.196 -10.485 -23.885 1.00 75.81 73 VAL A O 1
ATOM 575 N N . GLU A 1 74 ? -5.088 -12.347 -24.437 1.00 81.75 74 GLU A N 1
ATOM 576 C CA . GLU A 1 74 ? -5.420 -13.061 -23.203 1.00 81.75 74 GLU A CA 1
ATOM 577 C C . GLU A 1 74 ? -4.861 -12.357 -21.952 1.00 81.75 74 GLU A C 1
ATOM 579 O O . GLU A 1 74 ? -5.562 -12.213 -20.949 1.00 81.75 74 GLU A O 1
ATOM 584 N N . LEU A 1 75 ? -3.610 -11.888 -22.013 1.00 71.12 75 LEU A N 1
ATOM 585 C CA . LEU A 1 75 ? -2.949 -11.199 -20.902 1.00 71.12 75 LEU A CA 1
ATOM 586 C C . LEU A 1 75 ? -3.597 -9.842 -20.602 1.00 71.12 75 LEU A C 1
ATOM 588 O O . LEU A 1 75 ? -3.833 -9.515 -19.440 1.00 71.12 75 LEU A O 1
ATOM 592 N N . VAL A 1 76 ? -3.926 -9.070 -21.641 1.00 67.19 76 VAL A N 1
ATOM 593 C CA . VAL A 1 76 ? -4.546 -7.742 -21.505 1.00 67.19 76 VAL A CA 1
ATOM 594 C C . VAL A 1 76 ? -5.992 -7.843 -21.017 1.00 67.19 76 VAL A C 1
ATOM 596 O O . VAL A 1 76 ? -6.412 -7.049 -20.184 1.00 67.19 76 VAL A O 1
ATOM 599 N N . THR A 1 77 ? -6.762 -8.828 -21.482 1.00 69.31 77 THR A N 1
ATOM 600 C CA . THR A 1 77 ? -8.178 -8.976 -21.090 1.00 69.31 77 THR A CA 1
ATOM 601 C C . THR A 1 77 ? -8.364 -9.509 -19.671 1.00 69.31 77 THR A C 1
ATOM 603 O O . THR A 1 77 ? -9.368 -9.207 -19.029 1.00 69.31 77 THR A O 1
ATOM 606 N N . LYS A 1 78 ? -7.395 -10.270 -19.151 1.00 68.12 78 LYS A N 1
ATOM 607 C CA . LYS A 1 78 ? -7.392 -10.751 -17.760 1.00 68.12 78 LYS A CA 1
ATOM 608 C C . LYS A 1 78 ? -6.789 -9.745 -16.768 1.00 68.12 78 LYS A C 1
ATOM 610 O O . LYS A 1 78 ? -6.916 -9.939 -15.557 1.00 68.12 78 LYS A O 1
ATOM 615 N N . ALA A 1 79 ? -6.159 -8.674 -17.249 1.00 66.94 79 ALA A N 1
ATOM 616 C CA . ALA A 1 79 ? -5.609 -7.608 -16.419 1.00 66.94 79 ALA A CA 1
ATOM 617 C C . ALA A 1 79 ? -6.720 -6.734 -15.799 1.00 66.94 79 ALA A C 1
ATOM 619 O O . ALA A 1 79 ? -7.652 -6.298 -16.469 1.00 66.94 79 ALA A O 1
ATOM 620 N N . LYS A 1 80 ? -6.614 -6.424 -14.501 1.00 58.66 80 LYS A N 1
ATOM 621 C CA . LYS A 1 80 ? -7.488 -5.442 -13.828 1.00 58.66 80 LYS A CA 1
ATOM 622 C C . LYS A 1 80 ? -7.161 -4.004 -14.260 1.00 58.66 80 LYS A C 1
ATOM 624 O O . LYS A 1 80 ? -6.002 -3.615 -14.356 1.00 58.66 80 LYS A O 1
ATOM 629 N N . ALA A 1 81 ? -8.196 -3.187 -14.438 1.00 55.56 81 ALA A N 1
ATOM 630 C CA . ALA A 1 81 ? -8.093 -1.809 -14.918 1.00 55.56 81 ALA A CA 1
ATOM 631 C C . ALA A 1 81 ? -7.676 -0.802 -13.822 1.00 55.56 81 ALA A C 1
ATOM 633 O O . ALA A 1 81 ? -8.460 0.059 -13.434 1.00 55.56 81 ALA A O 1
ATOM 634 N N . SER A 1 82 ? -6.448 -0.892 -13.304 1.00 60.75 82 SER A N 1
ATOM 635 C CA . SER A 1 82 ? -5.847 0.190 -12.499 1.00 60.75 82 SER A CA 1
ATOM 636 C C . SER A 1 82 ? -4.581 0.734 -13.166 1.00 60.75 82 SER A C 1
ATOM 638 O O . SER A 1 82 ? -3.514 0.771 -12.556 1.00 60.75 82 SER A O 1
ATOM 640 N N . THR A 1 83 ? -4.687 1.097 -14.442 1.00 59.94 83 THR A N 1
ATOM 641 C CA . THR A 1 83 ? -3.552 1.531 -15.268 1.00 59.94 83 THR A CA 1
ATOM 642 C C . THR A 1 83 ? -3.831 2.912 -15.851 1.00 59.94 83 THR A C 1
ATOM 644 O O . THR A 1 83 ? -4.962 3.209 -16.239 1.00 59.94 83 THR A O 1
ATOM 647 N N . CYS A 1 84 ? -2.811 3.770 -15.868 1.00 58.59 84 CYS A N 1
ATOM 648 C CA . CYS A 1 84 ? -2.873 5.083 -16.496 1.00 58.59 84 CYS A CA 1
ATOM 649 C C . CYS A 1 84 ? -2.821 4.915 -18.027 1.00 58.59 84 CYS A C 1
ATOM 651 O O . CYS A 1 84 ? -2.044 4.094 -18.510 1.00 58.59 84 CYS A O 1
ATOM 653 N N . PRO A 1 85 ? -3.566 5.702 -18.827 1.00 56.41 85 PRO A N 1
ATOM 654 C CA . PRO A 1 85 ? -3.498 5.635 -20.293 1.00 56.41 85 PRO A CA 1
ATOM 655 C C . PRO A 1 85 ? -2.100 5.875 -20.894 1.00 56.41 85 PRO A C 1
ATOM 657 O O . PRO A 1 85 ? -1.891 5.595 -22.069 1.00 56.41 85 PRO A O 1
ATOM 660 N N . LEU A 1 86 ? -1.164 6.419 -20.110 1.00 66.00 86 LEU A N 1
ATOM 661 C CA . LEU A 1 86 ? 0.219 6.699 -20.508 1.00 66.00 86 LEU A CA 1
ATOM 662 C C . LEU A 1 86 ? 1.221 5.618 -20.066 1.00 66.00 86 LEU A C 1
ATOM 664 O O . LEU A 1 86 ? 2.411 5.759 -20.340 1.00 66.00 86 LEU A O 1
ATOM 668 N N . ASP A 1 87 ? 0.783 4.557 -19.382 1.00 60.38 87 ASP A N 1
ATOM 669 C CA . ASP A 1 87 ? 1.688 3.493 -18.946 1.00 60.38 87 ASP A CA 1
ATOM 670 C C . ASP A 1 87 ? 2.025 2.559 -20.117 1.00 60.38 87 ASP A C 1
ATOM 672 O O . ASP A 1 87 ? 1.145 1.969 -20.744 1.00 60.38 87 ASP A O 1
ATOM 676 N N . SER A 1 88 ? 3.318 2.354 -20.378 1.00 62.38 88 SER A N 1
ATOM 677 C CA 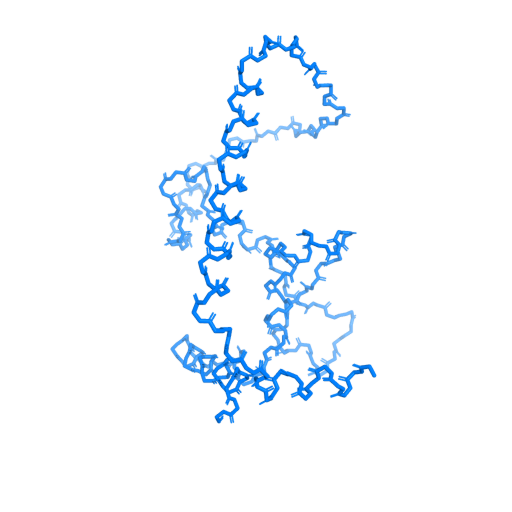. SER A 1 88 ? 3.801 1.457 -21.440 1.00 62.38 88 SER A CA 1
ATOM 678 C C . SER A 1 88 ? 3.469 -0.028 -21.207 1.00 62.38 88 SER A C 1
ATOM 680 O O . SER A 1 88 ? 3.645 -0.839 -22.113 1.00 62.38 88 SER A O 1
ATOM 682 N N . MET A 1 89 ? 3.024 -0.404 -20.003 1.00 59.56 89 MET A N 1
ATOM 683 C CA . MET A 1 89 ? 2.672 -1.771 -19.603 1.00 59.56 89 MET A CA 1
ATOM 684 C C . MET A 1 89 ? 1.586 -1.743 -18.514 1.00 59.56 89 MET A C 1
ATOM 686 O O . MET A 1 89 ? 1.650 -0.899 -17.618 1.00 59.56 89 MET A O 1
ATOM 690 N N . PRO A 1 90 ? 0.612 -2.675 -18.533 1.00 65.50 90 PRO A N 1
ATOM 691 C CA . PRO A 1 90 ? -0.438 -2.720 -17.530 1.00 65.50 90 PRO A CA 1
ATOM 692 C C . PRO A 1 90 ? 0.150 -3.046 -16.157 1.00 65.50 90 PRO A C 1
ATOM 694 O O . PRO A 1 90 ? 0.789 -4.079 -15.953 1.00 65.50 90 PRO A O 1
ATOM 697 N N . THR A 1 91 ? -0.126 -2.170 -15.193 1.00 62.47 91 THR A N 1
ATOM 698 C CA . THR A 1 91 ? 0.355 -2.224 -13.803 1.00 62.47 91 THR A CA 1
ATOM 699 C C . THR A 1 91 ? 0.117 -3.588 -13.150 1.00 62.47 91 THR A C 1
ATOM 701 O O . THR A 1 91 ? 0.890 -4.029 -12.308 1.00 62.47 91 THR A O 1
ATOM 704 N N . THR A 1 92 ? -0.934 -4.297 -13.556 1.00 61.22 92 THR A N 1
ATOM 705 C CA . THR A 1 92 ? -1.300 -5.603 -12.992 1.00 61.22 92 THR A CA 1
ATOM 706 C C . THR A 1 92 ? -0.312 -6.724 -13.275 1.00 61.22 92 THR A C 1
ATOM 708 O O . THR A 1 92 ? -0.164 -7.581 -12.410 1.00 61.22 92 THR A O 1
ATOM 711 N N . LEU A 1 93 ? 0.395 -6.696 -14.411 1.00 66.25 93 LEU A N 1
ATOM 712 C CA . LEU A 1 93 ? 1.459 -7.665 -14.698 1.00 66.25 93 LEU A CA 1
ATOM 713 C C . LEU A 1 93 ? 2.654 -7.460 -13.764 1.00 66.25 93 LEU A C 1
ATOM 715 O O . LEU A 1 93 ? 3.272 -8.413 -13.311 1.00 66.25 93 LEU A O 1
ATOM 719 N N . TYR A 1 94 ? 2.940 -6.207 -13.419 1.00 67.81 94 TYR A N 1
ATOM 720 C CA . TYR A 1 94 ? 4.030 -5.879 -12.511 1.00 67.81 94 TYR A CA 1
ATOM 721 C C . TYR A 1 94 ? 3.700 -6.262 -11.063 1.00 67.81 94 TYR A C 1
ATOM 723 O O . TYR A 1 94 ? 4.539 -6.801 -10.353 1.00 67.81 94 TYR A O 1
ATOM 731 N N . LEU A 1 95 ? 2.466 -6.026 -10.608 1.00 69.69 95 LEU A N 1
ATOM 732 C CA . LEU A 1 95 ? 2.092 -6.268 -9.210 1.00 69.69 95 LEU A CA 1
ATOM 733 C C . LEU A 1 95 ? 2.082 -7.756 -8.826 1.00 69.69 95 LEU A C 1
ATOM 735 O O . LEU A 1 95 ? 2.426 -8.069 -7.686 1.00 69.69 95 LEU A O 1
ATOM 739 N N . SER A 1 96 ? 1.706 -8.662 -9.739 1.00 72.00 96 SER A N 1
ATOM 740 C CA . SER A 1 96 ? 1.731 -10.109 -9.470 1.00 72.00 96 SER A CA 1
ATOM 741 C C . SER A 1 96 ? 3.148 -10.638 -9.280 1.00 72.00 96 SER A C 1
ATOM 743 O O . SER A 1 96 ? 3.372 -11.453 -8.392 1.00 72.00 96 SER A O 1
ATOM 745 N N . ASP A 1 97 ? 4.103 -10.125 -10.053 1.00 78.50 97 ASP A N 1
ATOM 746 C CA . ASP A 1 97 ? 5.502 -10.556 -9.994 1.00 78.50 97 ASP A CA 1
ATOM 747 C C . ASP A 1 97 ? 6.234 -10.003 -8.763 1.00 78.50 97 ASP A C 1
ATOM 749 O O . ASP A 1 97 ? 7.308 -10.476 -8.401 1.00 78.50 97 ASP A O 1
ATOM 753 N N . LEU A 1 98 ? 5.667 -8.998 -8.089 1.00 81.50 98 LEU A N 1
ATOM 754 C CA . LEU A 1 98 ? 6.256 -8.423 -6.881 1.00 81.50 98 LEU A CA 1
ATOM 755 C C . LEU A 1 98 ? 5.794 -9.093 -5.582 1.00 81.50 98 LEU A C 1
ATOM 757 O O . LEU A 1 98 ? 6.484 -8.960 -4.569 1.00 81.50 98 LEU A O 1
ATOM 761 N N . LEU A 1 99 ? 4.648 -9.779 -5.575 1.00 85.38 99 LEU A N 1
ATOM 762 C CA . LEU A 1 99 ? 4.046 -10.335 -4.361 1.00 85.38 99 LEU A CA 1
ATOM 763 C C . LEU A 1 99 ? 4.044 -11.860 -4.401 1.00 85.38 99 LEU A C 1
ATOM 765 O O . LEU A 1 99 ? 3.331 -12.478 -5.184 1.00 85.38 99 LEU A O 1
ATOM 769 N N . HIS A 1 100 ? 4.792 -12.465 -3.483 1.00 85.81 100 HIS A N 1
ATOM 770 C CA . HIS A 1 100 ? 4.939 -13.914 -3.414 1.00 85.81 100 HIS A CA 1
ATOM 771 C C . HIS A 1 100 ? 4.305 -14.460 -2.132 1.00 85.81 100 HIS A C 1
ATOM 773 O O . HIS A 1 100 ? 4.570 -13.913 -1.055 1.00 85.81 100 HIS A O 1
ATOM 779 N N . PRO A 1 101 ? 3.505 -15.540 -2.200 1.00 86.94 101 PRO A N 1
ATOM 780 C CA . PRO A 1 101 ? 3.046 -16.247 -1.011 1.00 86.94 101 PRO A CA 1
ATOM 781 C C . PRO A 1 101 ? 4.224 -16.708 -0.148 1.00 86.94 101 PRO A C 1
ATOM 783 O O . PRO A 1 101 ? 5.260 -17.135 -0.660 1.00 86.94 101 PRO A O 1
ATOM 786 N N . TYR A 1 102 ? 4.072 -16.631 1.172 1.00 86.31 102 TYR A N 1
ATOM 787 C CA . TYR A 1 102 ? 5.069 -17.159 2.092 1.00 86.31 102 TYR A CA 1
ATOM 788 C C . TYR A 1 102 ? 5.025 -18.692 2.104 1.00 86.31 102 TYR A C 1
ATOM 790 O O . TYR A 1 102 ? 4.039 -19.290 2.529 1.00 86.31 102 TYR A O 1
ATOM 798 N N . THR A 1 103 ? 6.112 -19.330 1.671 1.00 80.50 103 THR A N 1
ATOM 799 C CA . THR A 1 103 ? 6.264 -20.791 1.681 1.00 80.50 103 THR A CA 1
ATOM 800 C C . THR A 1 103 ? 7.289 -21.206 2.742 1.00 80.50 103 THR A C 1
ATOM 802 O O . THR A 1 103 ? 8.494 -21.059 2.509 1.00 80.50 103 THR A O 1
ATOM 805 N N . PRO A 1 104 ? 6.866 -21.702 3.920 1.00 77.88 104 PRO A N 1
ATOM 806 C CA . PRO A 1 104 ? 7.799 -22.152 4.945 1.00 77.88 104 PRO A CA 1
ATOM 807 C C . PRO A 1 104 ? 8.506 -23.447 4.522 1.00 77.88 104 PRO A C 1
ATOM 809 O O . PRO A 1 104 ? 7.914 -24.319 3.893 1.00 77.88 104 PRO A O 1
ATOM 812 N N . SER A 1 105 ? 9.765 -23.621 4.934 1.00 78.62 105 SER A N 1
ATOM 813 C CA . SER A 1 105 ? 10.578 -24.809 4.610 1.00 78.62 105 SER A CA 1
ATOM 814 C C . SER A 1 105 ? 10.033 -26.113 5.213 1.00 78.62 105 SER A C 1
ATOM 816 O O . SER A 1 105 ? 10.399 -27.206 4.791 1.00 78.62 105 SER A O 1
ATOM 818 N N . ARG A 1 106 ? 9.182 -26.006 6.238 1.00 73.62 106 ARG A N 1
ATOM 819 C CA . ARG A 1 106 ? 8.489 -27.115 6.896 1.00 73.62 106 ARG A CA 1
ATOM 820 C C . ARG A 1 106 ? 7.040 -26.690 7.113 1.00 73.62 106 ARG A C 1
ATOM 822 O O . ARG A 1 106 ? 6.804 -25.571 7.561 1.00 73.62 106 ARG A O 1
ATOM 829 N N . ASN A 1 107 ? 6.088 -27.581 6.842 1.00 67.62 107 ASN A N 1
ATOM 830 C CA . ASN A 1 107 ? 4.675 -27.326 7.118 1.00 67.62 107 ASN A CA 1
ATOM 831 C C . ASN A 1 107 ? 4.475 -27.138 8.628 1.00 67.62 107 ASN A C 1
ATOM 833 O O . ASN A 1 107 ? 4.553 -28.085 9.412 1.00 67.62 107 ASN A O 1
ATOM 837 N N . LEU A 1 108 ? 4.285 -25.886 9.033 1.00 70.50 108 LEU A N 1
ATOM 838 C CA . LEU A 1 108 ? 3.934 -25.485 10.389 1.00 70.50 108 LEU A CA 1
ATOM 839 C C . LEU A 1 108 ? 2.433 -25.217 10.430 1.00 70.50 108 LEU A C 1
ATOM 841 O O . LEU A 1 108 ? 1.843 -24.866 9.420 1.00 70.50 108 LEU A O 1
ATOM 845 N N . ARG A 1 109 ? 1.807 -25.288 11.606 1.00 62.19 109 ARG A N 1
ATOM 846 C CA . ARG A 1 109 ? 0.373 -24.966 11.769 1.00 62.19 109 ARG A CA 1
ATOM 847 C C . ARG A 1 109 ? 0.010 -23.521 11.363 1.00 62.19 109 ARG A C 1
ATOM 849 O O . ARG A 1 109 ? -1.165 -23.199 11.270 1.00 62.19 109 ARG A O 1
ATOM 856 N N . SER A 1 110 ? 1.006 -22.664 11.122 1.00 58.94 110 SER A N 1
ATOM 857 C CA . SER A 1 110 ? 0.878 -21.299 10.601 1.00 58.94 110 SER A CA 1
ATOM 858 C C . SER A 1 110 ? 1.040 -21.180 9.074 1.00 58.94 110 SER A C 1
ATOM 860 O O . SER A 1 110 ? 0.994 -20.061 8.560 1.00 58.94 110 SER A O 1
ATOM 862 N N . SER A 1 111 ? 1.233 -22.282 8.337 1.00 59.41 111 SER A N 1
ATOM 863 C CA . SER A 1 111 ? 1.440 -22.258 6.879 1.00 59.41 111 SER A CA 1
ATOM 864 C C . SER A 1 111 ? 0.233 -21.715 6.110 1.00 59.41 111 SER A C 1
ATOM 866 O O . SER A 1 111 ? 0.417 -21.021 5.119 1.00 59.41 111 SER A O 1
ATOM 868 N N . ASP A 1 112 ? -0.983 -21.933 6.614 1.00 63.75 112 ASP A N 1
ATOM 869 C CA . ASP A 1 112 ? -2.232 -21.505 5.962 1.00 63.75 112 ASP A CA 1
ATOM 870 C C . ASP A 1 112 ? -2.684 -20.092 6.358 1.00 63.75 112 ASP A C 1
ATOM 872 O O . ASP A 1 112 ? -3.827 -19.698 6.144 1.00 63.75 112 ASP A O 1
ATOM 876 N N . THR A 1 113 ? -1.797 -19.285 6.944 1.00 69.94 113 THR A N 1
ATOM 877 C CA . THR A 1 113 ? -2.168 -17.949 7.434 1.00 69.94 113 THR A CA 1
ATOM 878 C C . THR A 1 113 ? -2.244 -16.883 6.340 1.00 69.94 113 THR A C 1
ATOM 880 O O . THR A 1 113 ? -2.492 -15.729 6.671 1.00 69.94 113 THR A O 1
ATOM 883 N N . GLY A 1 114 ? -2.030 -17.216 5.060 1.00 78.19 114 GLY A N 1
ATOM 884 C CA . GLY A 1 114 ? -2.135 -16.256 3.951 1.00 78.19 114 GLY A CA 1
ATOM 885 C C . GLY A 1 114 ? -1.114 -15.113 4.027 1.00 78.19 114 GLY A C 1
ATOM 886 O O . GLY A 1 114 ? -1.436 -13.970 3.702 1.00 78.19 114 GLY A O 1
ATOM 887 N N . LEU A 1 115 ? 0.090 -15.385 4.537 1.00 85.31 115 LEU A N 1
ATOM 888 C CA . LEU A 1 115 ? 1.181 -14.409 4.638 1.00 85.31 115 LEU A CA 1
ATOM 889 C C . LEU A 1 115 ? 1.917 -14.246 3.302 1.00 85.31 115 LEU A C 1
ATOM 891 O O . LEU A 1 115 ? 1.951 -15.158 2.474 1.00 85.31 115 LEU A O 1
ATOM 895 N N . LEU A 1 116 ? 2.549 -13.088 3.119 1.00 88.12 116 LEU A N 1
ATOM 896 C CA . LEU A 1 116 ? 3.398 -12.794 1.966 1.00 88.12 116 LEU A CA 1
ATOM 897 C C . LEU A 1 116 ? 4.881 -12.823 2.352 1.00 88.12 116 LEU A C 1
ATOM 899 O O . LEU A 1 116 ? 5.255 -12.450 3.465 1.00 88.12 116 LEU A O 1
ATOM 903 N N . SER A 1 117 ? 5.730 -13.254 1.423 1.00 87.56 117 SER A N 1
ATOM 904 C CA . SER A 1 117 ? 7.182 -13.208 1.574 1.00 87.56 117 SER A CA 1
ATOM 905 C C . SER A 1 117 ? 7.669 -11.761 1.505 1.00 87.56 117 SER A C 1
ATOM 907 O O . SER A 1 117 ? 7.332 -11.033 0.571 1.00 87.56 117 SER A O 1
ATOM 909 N N . ILE A 1 118 ? 8.458 -11.340 2.495 1.00 86.81 118 ILE A N 1
ATOM 910 C CA . ILE A 1 118 ? 9.084 -10.016 2.510 1.00 86.81 118 ILE A CA 1
ATOM 911 C C . ILE A 1 118 ? 10.491 -10.170 1.915 1.00 86.81 118 ILE A C 1
ATOM 913 O O . ILE 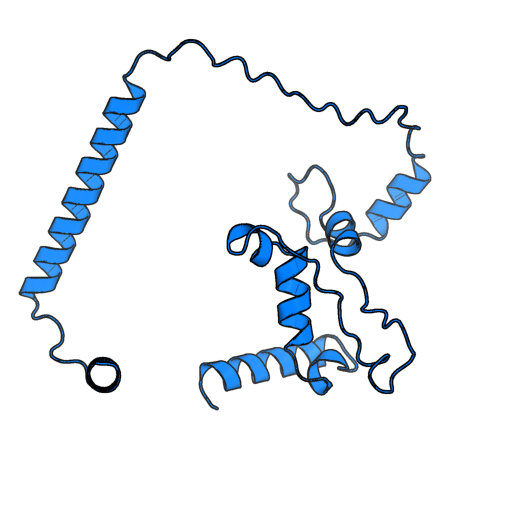A 1 118 ? 11.314 -10.880 2.503 1.00 86.81 118 ILE A O 1
ATOM 917 N N . PRO A 1 119 ? 10.791 -9.551 0.759 1.00 84.44 119 PRO A N 1
ATOM 918 C CA . PRO A 1 119 ? 12.111 -9.638 0.155 1.00 84.44 119 PRO A CA 1
ATOM 919 C C . PRO A 1 119 ? 13.150 -8.909 1.011 1.00 84.44 119 PRO A C 1
ATOM 921 O O . PRO A 1 119 ? 12.863 -7.893 1.643 1.00 84.44 119 PRO A O 1
ATOM 924 N N . HIS A 1 120 ? 14.387 -9.403 0.992 1.00 82.00 120 HIS A N 1
ATOM 925 C CA . HIS A 1 120 ? 15.496 -8.704 1.627 1.00 82.00 120 HIS A CA 1
ATOM 926 C C . HIS A 1 120 ? 15.860 -7.451 0.822 1.00 82.00 120 HIS A C 1
ATOM 928 O O . HIS A 1 120 ? 16.262 -7.531 -0.340 1.00 82.00 120 HIS A O 1
ATOM 934 N N . THR A 1 121 ? 15.776 -6.292 1.458 1.00 79.81 121 THR A N 1
ATOM 935 C CA . THR A 1 121 ? 16.142 -4.993 0.895 1.00 79.81 121 THR A CA 1
ATOM 936 C C . THR A 1 121 ? 17.527 -4.581 1.400 1.00 79.81 121 THR A C 1
ATOM 938 O O . THR A 1 121 ? 17.828 -4.618 2.591 1.00 79.81 121 THR A O 1
ATOM 941 N N . SER A 1 122 ? 18.418 -4.185 0.490 1.00 71.88 122 SER A N 1
ATOM 942 C CA . SER A 1 122 ? 19.754 -3.682 0.852 1.00 71.88 122 SER A CA 1
ATOM 943 C C . SER A 1 122 ? 19.735 -2.212 1.284 1.00 71.88 122 SER A C 1
ATOM 945 O O . SER A 1 122 ? 20.610 -1.765 2.023 1.00 71.88 122 SER A O 1
ATOM 947 N N . LEU A 1 123 ? 18.726 -1.455 0.842 1.00 72.62 123 LEU A N 1
ATOM 948 C CA . LEU A 1 123 ? 18.571 -0.028 1.108 1.00 72.62 123 LEU A CA 1
ATOM 949 C C . LEU A 1 123 ? 17.415 0.203 2.083 1.00 72.62 123 LEU A C 1
ATOM 951 O O . LEU A 1 123 ? 16.258 0.266 1.675 1.00 72.62 123 LEU A O 1
ATOM 955 N N . ARG A 1 124 ? 17.754 0.410 3.359 1.00 68.56 124 ARG A N 1
ATOM 956 C CA . ARG A 1 124 ? 16.820 0.614 4.489 1.00 68.56 124 ARG A CA 1
ATOM 957 C C . ARG A 1 124 ? 15.868 1.812 4.357 1.00 68.56 124 ARG A C 1
ATOM 959 O O . ARG A 1 124 ? 14.998 2.014 5.192 1.00 68.56 124 ARG A O 1
ATOM 966 N N . THR A 1 125 ? 16.068 2.667 3.357 1.00 75.19 125 THR A N 1
ATOM 967 C CA . THR A 1 125 ? 15.248 3.863 3.124 1.00 75.19 125 THR A CA 1
ATOM 968 C C . THR A 1 125 ? 14.372 3.696 1.890 1.00 75.19 125 THR A C 1
ATOM 970 O O . THR A 1 125 ? 13.156 3.582 2.002 1.00 75.19 125 THR A O 1
ATOM 973 N N . PHE A 1 126 ? 14.967 3.675 0.699 1.00 73.31 126 PHE A N 1
ATOM 974 C CA . PHE A 1 126 ? 14.216 3.557 -0.553 1.00 73.31 126 PHE A CA 1
ATOM 975 C C . PHE A 1 126 ? 13.739 2.132 -0.837 1.00 73.31 126 PHE A C 1
ATOM 977 O O . PHE A 1 126 ? 12.638 1.964 -1.352 1.00 73.31 126 PHE A O 1
ATOM 984 N N . GLY A 1 127 ? 14.532 1.118 -0.481 1.00 76.19 127 GLY A N 1
ATOM 985 C CA . GLY A 1 127 ? 14.181 -0.285 -0.703 1.00 76.19 127 GLY A CA 1
ATOM 986 C C . GLY A 1 127 ? 12.962 -0.702 0.114 1.00 76.19 127 GLY A C 1
ATOM 987 O O . GLY A 1 127 ? 12.030 -1.275 -0.437 1.00 76.19 127 GLY A O 1
ATOM 988 N N . ASP A 1 128 ? 12.916 -0.325 1.392 1.00 79.06 128 ASP A N 1
ATOM 989 C CA . ASP A 1 128 ? 11.808 -0.670 2.300 1.00 79.06 128 ASP A CA 1
ATOM 990 C C . ASP A 1 128 ? 10.484 -0.001 1.898 1.00 79.06 128 ASP A C 1
ATOM 992 O O . ASP A 1 128 ? 9.403 -0.510 2.186 1.00 79.06 128 A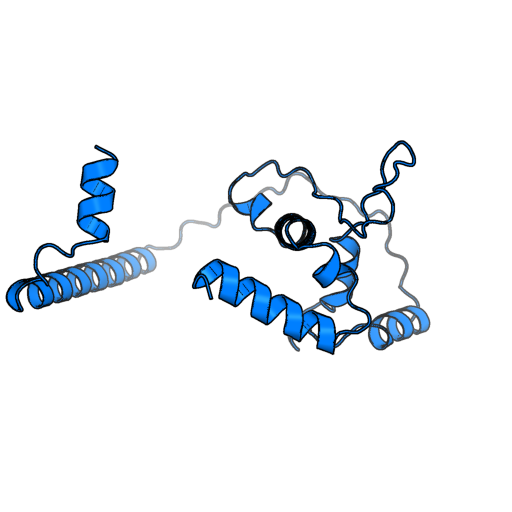SP A O 1
ATOM 996 N N . ARG A 1 129 ? 10.562 1.135 1.193 1.00 82.75 129 ARG A N 1
ATOM 997 C CA . ARG A 1 129 ? 9.399 1.866 0.668 1.00 82.75 129 ARG A CA 1
ATOM 998 C C . ARG A 1 129 ? 8.899 1.323 -0.671 1.00 82.75 129 ARG A C 1
ATOM 1000 O O . ARG A 1 129 ? 7.829 1.738 -1.114 1.00 82.75 129 ARG A O 1
ATOM 1007 N N . ALA A 1 130 ? 9.649 0.436 -1.328 1.00 84.31 130 ALA A N 1
ATOM 1008 C CA . ALA A 1 130 ? 9.209 -0.181 -2.571 1.00 84.31 130 ALA A CA 1
ATOM 1009 C C . ALA A 1 130 ? 7.957 -1.029 -2.326 1.00 84.31 130 ALA A C 1
ATOM 1011 O O . ALA A 1 130 ? 7.829 -1.675 -1.286 1.00 84.31 130 ALA A O 1
ATOM 1012 N N . PHE A 1 131 ? 7.046 -1.070 -3.301 1.00 83.69 131 PHE A N 1
ATOM 1013 C CA . PHE A 1 131 ? 5.802 -1.833 -3.177 1.00 83.69 131 PHE A CA 1
ATOM 1014 C C . PHE A 1 131 ? 6.055 -3.307 -2.820 1.00 83.69 131 PHE A C 1
ATOM 1016 O O . PHE A 1 131 ? 5.380 -3.846 -1.949 1.00 83.69 131 PHE A O 1
ATOM 1023 N N . SER A 1 132 ? 7.082 -3.923 -3.412 1.00 86.00 132 SER A N 1
ATOM 1024 C CA . SER A 1 132 ? 7.475 -5.313 -3.151 1.00 86.00 132 SER A CA 1
ATOM 1025 C C . SER A 1 132 ? 7.897 -5.599 -1.708 1.00 86.00 132 SER A C 1
ATOM 1027 O O . SER A 1 132 ? 7.844 -6.750 -1.298 1.00 86.00 132 SER A O 1
ATOM 1029 N N . ALA A 1 133 ? 8.292 -4.587 -0.931 1.00 86.31 133 ALA A N 1
ATOM 1030 C CA . ALA A 1 133 ? 8.668 -4.725 0.477 1.00 86.31 133 ALA A CA 1
ATOM 1031 C C . ALA A 1 133 ? 7.591 -4.164 1.421 1.00 86.31 133 ALA A C 1
ATOM 1033 O O . ALA A 1 133 ? 7.199 -4.815 2.393 1.00 86.31 133 ALA A O 1
ATOM 1034 N N . ALA A 1 134 ? 7.055 -2.982 1.112 1.00 87.62 134 ALA A N 1
ATOM 1035 C CA . ALA A 1 134 ? 6.064 -2.299 1.936 1.00 87.62 134 ALA A CA 1
ATOM 1036 C C . ALA A 1 134 ? 4.713 -3.029 1.960 1.00 87.62 134 ALA A C 1
ATOM 1038 O O . ALA A 1 134 ? 4.107 -3.162 3.024 1.00 87.62 134 ALA A O 1
ATOM 1039 N N . ALA A 1 135 ? 4.245 -3.534 0.814 1.00 88.31 135 ALA A N 1
ATOM 1040 C CA . ALA A 1 135 ? 2.965 -4.231 0.729 1.00 88.31 135 ALA A CA 1
ATOM 1041 C C . ALA A 1 135 ? 2.929 -5.533 1.552 1.00 88.31 135 ALA A C 1
ATOM 1043 O O . ALA A 1 135 ? 2.010 -5.663 2.363 1.00 88.31 135 ALA A O 1
ATOM 1044 N N . PRO A 1 136 ? 3.895 -6.473 1.439 1.00 89.44 136 PRO A N 1
ATOM 1045 C CA . PRO A 1 136 ? 3.884 -7.673 2.273 1.00 89.44 136 PRO A CA 1
ATOM 1046 C C . PRO A 1 136 ? 4.098 -7.355 3.755 1.00 89.44 136 PRO A C 1
ATOM 1048 O O . PRO A 1 136 ? 3.482 -7.997 4.600 1.00 89.44 136 PRO A O 1
ATOM 1051 N N . THR A 1 137 ? 4.886 -6.326 4.086 1.00 89.50 137 THR A N 1
ATOM 1052 C CA . THR A 1 137 ? 5.058 -5.870 5.476 1.00 89.50 137 THR A CA 1
ATOM 1053 C C . THR A 1 137 ? 3.734 -5.393 6.075 1.00 89.50 137 THR A C 1
ATOM 1055 O O . THR A 1 137 ? 3.336 -5.851 7.147 1.00 89.50 137 THR A O 1
ATOM 1058 N N . LEU A 1 138 ? 3.017 -4.513 5.368 1.00 89.81 138 LEU A N 1
ATOM 1059 C CA . LEU A 1 138 ? 1.726 -4.000 5.819 1.00 89.81 138 LEU A CA 1
ATOM 1060 C C . LEU A 1 138 ? 0.681 -5.114 5.885 1.00 89.81 138 LEU A C 1
ATOM 1062 O O . LEU A 1 138 ? -0.014 -5.229 6.890 1.00 89.81 138 LEU A O 1
ATOM 1066 N N . TRP A 1 139 ? 0.602 -5.958 4.854 1.00 91.25 139 TRP A N 1
ATOM 1067 C CA . TRP A 1 139 ? -0.309 -7.100 4.825 1.00 91.25 139 TRP A CA 1
ATOM 1068 C C . TRP A 1 139 ? -0.077 -8.017 6.026 1.00 91.25 139 TRP A C 1
ATOM 1070 O O . TRP A 1 139 ? -1.007 -8.282 6.779 1.00 91.25 139 TRP A O 1
ATOM 1080 N N . ASN A 1 140 ? 1.168 -8.427 6.276 1.00 91.38 140 ASN A N 1
ATOM 1081 C CA . ASN A 1 140 ? 1.502 -9.336 7.372 1.00 91.38 140 ASN A CA 1
ATOM 1082 C C . ASN A 1 140 ? 1.260 -8.728 8.766 1.00 91.38 140 ASN A C 1
ATOM 1084 O O . ASN A 1 140 ? 1.086 -9.478 9.723 1.00 91.38 140 ASN A O 1
ATOM 1088 N N . SER A 1 141 ? 1.217 -7.396 8.890 1.00 89.81 141 SER A N 1
ATOM 1089 C CA . SER A 1 141 ? 0.869 -6.709 10.144 1.00 89.81 141 SER A CA 1
ATOM 1090 C C . SER A 1 141 ? -0.631 -6.725 10.471 1.00 89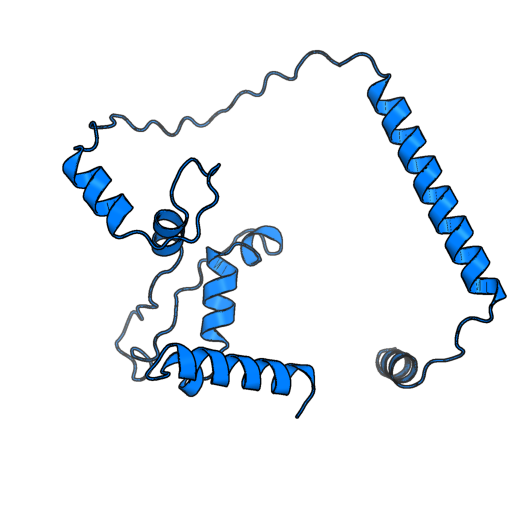.81 141 SER A C 1
ATOM 1092 O O . SER A 1 141 ? -1.019 -6.367 11.583 1.00 89.81 141 SER A O 1
ATOM 1094 N N . LEU A 1 142 ? -1.487 -7.128 9.524 1.00 91.12 142 LEU A N 1
ATOM 1095 C CA . LEU A 1 142 ? -2.931 -7.177 9.733 1.00 91.12 142 LEU A CA 1
ATOM 1096 C C . LEU A 1 142 ? -3.350 -8.425 10.535 1.00 91.12 142 LEU A C 1
ATOM 1098 O O . LEU A 1 142 ? -2.850 -9.530 10.271 1.00 91.12 142 LEU A O 1
ATOM 1102 N N . PRO A 1 143 ? -4.338 -8.294 11.440 1.00 89.88 143 PRO A N 1
ATOM 1103 C CA . PRO A 1 143 ? -4.970 -9.430 12.102 1.00 89.88 143 PRO A CA 1
ATOM 1104 C C . PRO A 1 143 ? -5.509 -10.463 11.103 1.00 89.88 143 PRO A C 1
ATOM 1106 O O . PRO A 1 143 ? -5.939 -10.125 9.992 1.00 89.88 143 PRO A O 1
ATOM 1109 N N . ALA A 1 144 ? -5.478 -11.739 11.491 1.00 86.69 144 ALA A N 1
ATOM 1110 C CA . ALA A 1 144 ? -5.883 -12.845 10.623 1.00 86.69 144 ALA A CA 1
ATOM 1111 C C . ALA A 1 144 ? -7.365 -12.758 10.227 1.00 86.69 144 ALA A C 1
ATOM 1113 O O . ALA A 1 144 ? -7.723 -13.132 9.115 1.00 86.69 144 ALA A O 1
ATOM 1114 N N . GLU A 1 145 ? -8.213 -12.207 11.095 1.00 87.44 145 GLU A N 1
ATOM 1115 C CA . GLU A 1 145 ? -9.646 -12.010 10.863 1.00 87.44 145 GLU A CA 1
ATOM 1116 C C . GLU A 1 145 ? -9.903 -11.048 9.698 1.00 87.44 145 GLU A C 1
ATOM 1118 O O . GLU A 1 145 ? -10.844 -11.236 8.929 1.00 87.44 145 GLU A O 1
ATOM 1123 N N . ILE A 1 146 ? -9.049 -10.029 9.548 1.00 89.81 146 ILE A N 1
ATOM 1124 C CA . ILE A 1 146 ? -9.143 -9.070 8.444 1.00 89.81 146 ILE A CA 1
ATOM 1125 C C . ILE A 1 146 ? -8.631 -9.725 7.166 1.00 89.81 146 ILE A C 1
ATOM 1127 O O . ILE A 1 146 ? -9.293 -9.653 6.138 1.00 89.81 146 ILE A O 1
ATOM 1131 N N . ARG A 1 147 ? -7.480 -10.402 7.221 1.00 88.81 147 ARG A N 1
ATOM 1132 C CA . ARG A 1 147 ? -6.876 -11.041 6.040 1.00 88.81 147 ARG A CA 1
ATOM 1133 C C . ARG A 1 147 ? -7.731 -12.164 5.460 1.00 88.81 147 ARG A C 1
ATOM 1135 O O . ARG A 1 147 ? -7.829 -12.274 4.243 1.00 88.81 147 ARG A O 1
ATOM 1142 N N . ASN A 1 148 ? -8.383 -12.939 6.321 1.00 87.00 148 ASN A N 1
ATOM 1143 C CA . ASN A 1 148 ? -9.232 -14.070 5.946 1.00 87.00 148 ASN A CA 1
ATOM 1144 C C . ASN A 1 148 ? -10.711 -13.682 5.783 1.00 87.00 148 ASN A C 1
ATOM 1146 O O . ASN A 1 148 ? -11.592 -14.539 5.869 1.00 87.00 148 ASN A O 1
ATOM 1150 N N . ALA A 1 149 ? -11.011 -12.396 5.581 1.00 89.06 149 ALA A N 1
ATOM 1151 C CA . ALA A 1 149 ? -12.374 -11.935 5.364 1.00 89.06 149 ALA A CA 1
ATOM 1152 C C . ALA A 1 149 ? -13.025 -12.646 4.161 1.00 89.06 149 ALA A C 1
ATOM 1154 O O . ALA A 1 149 ? -12.433 -12.771 3.092 1.00 89.06 149 ALA A O 1
ATOM 1155 N N . ALA A 1 150 ? -14.282 -13.066 4.325 1.00 88.19 150 ALA A N 1
ATOM 1156 C CA . ALA A 1 150 ? -15.002 -13.864 3.329 1.00 88.19 150 ALA A CA 1
ATOM 1157 C C . ALA A 1 150 ? -15.353 -13.100 2.036 1.00 88.19 150 ALA A C 1
ATOM 1159 O O . ALA A 1 150 ? -15.670 -13.715 1.019 1.00 88.19 150 ALA A O 1
ATOM 1160 N N . SER A 1 151 ? -15.326 -11.764 2.061 1.00 92.06 151 SER A N 1
ATOM 1161 C CA . SER A 1 151 ? -15.555 -10.933 0.880 1.00 92.06 151 SER A CA 1
ATOM 1162 C C . SER A 1 151 ? -14.757 -9.632 0.927 1.00 92.06 151 SER A C 1
ATOM 1164 O O . SER A 1 151 ? -14.308 -9.171 1.981 1.00 92.06 151 SER A O 1
ATOM 1166 N N . LEU A 1 152 ? -14.618 -9.009 -0.243 1.00 89.75 152 LEU A N 1
ATOM 1167 C CA . LEU A 1 152 ? -13.911 -7.743 -0.412 1.00 89.75 152 LEU A CA 1
ATOM 1168 C C . LEU A 1 152 ? -14.579 -6.589 0.356 1.00 89.75 152 LEU A C 1
ATOM 1170 O O . LEU A 1 152 ? -13.887 -5.713 0.875 1.00 89.75 152 LEU A O 1
ATOM 1174 N N . ASP A 1 153 ? -15.907 -6.584 0.460 1.00 91.31 153 ASP A N 1
ATOM 1175 C CA . ASP A 1 153 ? -16.634 -5.557 1.211 1.00 91.31 153 ASP A CA 1
ATOM 1176 C C . ASP A 1 153 ? -16.425 -5.709 2.718 1.00 91.31 153 ASP A C 1
ATOM 1178 O O . ASP A 1 153 ? -16.178 -4.720 3.415 1.00 91.31 153 ASP A O 1
ATOM 1182 N N . THR A 1 154 ? -16.440 -6.948 3.223 1.00 92.00 154 THR A N 1
ATOM 1183 C CA . THR A 1 154 ? -16.147 -7.223 4.635 1.00 92.00 154 THR A CA 1
ATOM 1184 C C . THR A 1 154 ? -14.703 -6.860 4.968 1.00 92.00 154 THR A C 1
ATOM 1186 O O . THR A 1 154 ? -14.467 -6.208 5.985 1.00 92.00 154 THR A O 1
ATOM 1189 N N . PHE A 1 155 ? -13.759 -7.182 4.075 1.00 93.19 155 PHE A N 1
ATOM 1190 C CA . PHE A 1 155 ? -12.355 -6.785 4.186 1.00 93.19 155 PHE A CA 1
ATOM 1191 C C . PHE A 1 155 ? -12.200 -5.265 4.297 1.00 93.19 155 PHE A C 1
ATOM 1193 O O . PHE A 1 155 ? -11.613 -4.773 5.257 1.00 93.19 155 PHE A O 1
ATOM 1200 N N . LYS A 1 156 ? -12.765 -4.501 3.351 1.00 92.81 156 LYS A N 1
ATOM 1201 C CA . LYS A 1 156 ? -12.675 -3.031 3.343 1.00 92.81 156 LYS A CA 1
ATOM 1202 C C . LYS A 1 156 ? -13.238 -2.418 4.621 1.00 92.81 156 LYS A C 1
ATOM 1204 O O . LYS A 1 156 ? -12.636 -1.498 5.175 1.00 92.81 156 LYS A O 1
ATOM 1209 N N . LYS A 1 157 ? -14.386 -2.922 5.088 1.00 94.44 157 LYS A N 1
ATOM 1210 C CA . LYS A 1 157 ? -15.027 -2.450 6.320 1.00 94.44 157 LYS A CA 1
ATOM 1211 C C . LYS A 1 157 ? -14.148 -2.735 7.539 1.00 94.44 157 LYS A C 1
ATOM 1213 O O . LYS A 1 157 ? -13.865 -1.810 8.293 1.00 94.44 157 LYS A O 1
ATOM 1218 N N . ALA A 1 158 ? -13.684 -3.975 7.695 1.00 93.12 158 ALA A N 1
ATOM 1219 C CA . ALA A 1 158 ? -12.843 -4.385 8.817 1.00 93.12 158 ALA A CA 1
ATOM 1220 C C . ALA A 1 158 ? -11.497 -3.645 8.831 1.00 93.12 158 ALA A C 1
ATOM 1222 O O . ALA A 1 158 ? -11.079 -3.151 9.875 1.00 93.12 158 ALA A O 1
ATOM 1223 N N . LEU A 1 159 ? -10.861 -3.488 7.665 1.00 94.25 159 LEU A N 1
ATOM 1224 C CA . LEU A 1 159 ? -9.616 -2.737 7.519 1.00 94.25 159 LEU A CA 1
ATOM 1225 C C . LEU A 1 159 ? -9.798 -1.270 7.915 1.00 94.25 159 LEU A C 1
ATOM 1227 O O . LEU A 1 159 ? -8.991 -0.736 8.670 1.00 94.25 159 LEU A O 1
ATOM 1231 N N . LYS A 1 160 ? -10.868 -0.618 7.441 1.00 93.50 160 LYS A N 1
ATOM 1232 C CA . LYS A 1 160 ? -11.164 0.770 7.809 1.00 93.50 160 LYS A CA 1
ATOM 1233 C C . LYS A 1 160 ? -11.323 0.913 9.322 1.00 93.50 160 LYS A C 1
ATOM 1235 O O . LYS A 1 160 ? -10.706 1.800 9.901 1.00 93.50 160 LYS A O 1
ATOM 1240 N N . THR A 1 161 ? -12.117 0.048 9.952 1.00 94.56 161 THR A N 1
ATOM 1241 C CA . THR A 1 161 ? -12.306 0.063 11.409 1.00 94.56 161 THR A CA 1
ATOM 1242 C C . THR A 1 161 ? -10.981 -0.129 12.143 1.00 94.56 161 THR A C 1
ATOM 1244 O O . THR A 1 161 ? -10.654 0.681 13.000 1.00 94.56 161 THR A O 1
ATOM 1247 N N . TYR A 1 162 ? -10.181 -1.124 11.753 1.00 93.38 162 TYR A N 1
ATOM 1248 C CA . TYR A 1 162 ? -8.878 -1.391 12.362 1.00 93.38 162 TYR A CA 1
ATOM 1249 C C . TYR A 1 162 ? -7.928 -0.193 12.276 1.00 93.38 162 TYR A C 1
ATOM 1251 O O . TYR A 1 162 ? -7.328 0.192 13.275 1.00 93.38 162 TYR A O 1
ATOM 1259 N N . LEU A 1 163 ? -7.826 0.442 11.105 1.00 91.56 163 LEU A N 1
ATOM 1260 C CA . LEU A 1 163 ? -6.975 1.618 10.923 1.00 91.56 163 LEU A CA 1
ATOM 1261 C C . LEU A 1 163 ? -7.451 2.814 11.760 1.00 91.56 163 LEU A C 1
ATOM 1263 O O . LEU A 1 163 ? -6.619 3.541 12.297 1.00 91.56 163 LEU A O 1
ATOM 1267 N N . LEU A 1 164 ? -8.767 3.010 11.902 1.00 92.69 164 LEU A N 1
ATOM 1268 C CA . LEU A 1 164 ? -9.319 4.066 12.755 1.00 92.69 164 LEU A CA 1
ATOM 1269 C C . LEU A 1 164 ? -9.056 3.795 14.241 1.00 92.69 164 LEU A C 1
ATOM 1271 O O . LEU A 1 164 ? -8.623 4.705 14.942 1.00 92.69 164 LEU A O 1
ATOM 1275 N N . THR A 1 165 ? -9.259 2.563 14.712 1.00 93.50 165 THR A N 1
ATOM 1276 C CA . THR A 1 165 ? -8.940 2.175 16.095 1.00 93.50 165 THR A CA 1
ATOM 1277 C C . THR A 1 165 ? -7.445 2.333 16.379 1.00 93.50 165 THR A C 1
ATOM 1279 O O . THR A 1 165 ? -7.078 2.886 17.409 1.00 93.50 165 THR A O 1
ATOM 1282 N N . MET A 1 166 ? -6.567 1.953 15.446 1.00 88.94 166 MET A N 1
ATOM 1283 C CA . MET A 1 166 ? -5.118 2.143 15.595 1.00 88.94 166 MET A CA 1
ATOM 1284 C C . MET A 1 166 ? -4.700 3.621 15.638 1.00 88.94 166 MET A C 1
ATOM 1286 O O . MET A 1 166 ? -3.769 3.967 16.361 1.00 88.94 166 MET A O 1
ATOM 1290 N N . ALA A 1 167 ? -5.354 4.491 14.863 1.00 90.25 167 ALA A N 1
ATOM 1291 C CA . ALA A 1 167 ? -5.004 5.910 14.787 1.00 90.25 167 ALA A CA 1
ATOM 1292 C C . ALA A 1 167 ? -5.611 6.755 15.921 1.00 90.25 167 ALA A C 1
ATOM 1294 O O . ALA A 1 167 ? -4.985 7.718 16.360 1.00 90.25 167 ALA A O 1
ATOM 1295 N N . TYR A 1 168 ? -6.822 6.415 16.374 1.00 91.38 168 TYR A N 1
ATOM 1296 C CA . TYR A 1 168 ? -7.620 7.254 17.276 1.00 91.38 168 TYR A CA 1
ATOM 1297 C C . TYR A 1 168 ? -8.035 6.567 18.586 1.00 91.38 168 TYR A C 1
ATOM 1299 O O . TYR A 1 168 ? -8.620 7.227 19.438 1.00 91.38 168 TYR A O 1
ATOM 1307 N N . GLY A 1 169 ? -7.742 5.276 18.771 1.00 81.81 169 GLY A N 1
ATOM 1308 C CA . GLY A 1 169 ? -8.040 4.543 20.009 1.00 81.81 169 GLY A CA 1
ATOM 1309 C C . GLY A 1 169 ? -9.532 4.354 20.310 1.00 81.81 169 GLY A C 1
ATOM 1310 O O . GLY A 1 169 ? -9.884 4.223 21.480 1.00 81.81 169 GLY A O 1
ATOM 1311 N N . LEU A 1 170 ? -10.388 4.390 19.279 1.00 60.31 170 LEU A N 1
ATOM 1312 C CA . LEU A 1 170 ? -11.841 4.169 19.365 1.00 60.31 170 LEU A CA 1
ATOM 1313 C C . LEU A 1 170 ? -12.209 2.715 19.676 1.00 60.31 170 LEU A C 1
ATOM 1315 O O . LEU A 1 170 ? -11.598 1.819 19.040 1.00 60.31 170 LEU A O 1
#

Radius of gyration: 26.12 Å; chains: 1; bounding box: 46×66×61 Å

Foldseek 3Di:
DVVVVVVCVVDPDDDPDPVVVVVVVVVVVVVVVVVVVVVVVVVPDDDDDDDDDDPPDDPCPPDDDPDDPVNVVVVVVPADPPDDPPDPDRVRVVLVVLWAFDDDPDDDPCSPLRATDADDAPDPPVRCPDCSHVVRVVLVPDDSCLNPPPDPVSNVVVVVVVVCCVVPVD

Secondary structure (DSSP, 8-state):
-HHHHHHHHHS---PPPHHHHHHHHHHHHHHHHHHHHHHHHHHTSPPPPP--------------PPPPHHHHHHHHHHS-S---TT-SS-HHHHHHHH--B---SS--TTTTS--B--PPPS-TTTTTTSHHHHHHHHHHTS-HHHHT-SSHHHHHHHHHHHHHHHHH--

Organism: Synaphobranchus kaupii (NCBI:txid118154)